Protein AF-A0A835PKH0-F1 (afdb_monomer_lite)

pLDDT: mean 73.17, std 17.54, range [37.56, 91.5]

Radius of gyration: 29.19 Å; chains: 1; bounding box: 58×86×47 Å

Sequence (127 aa):
MRFPEVFHHGHCVPPRPMPQHFRSQPFRTPQPSSSSFLPENLRTSLLKQIEYYFSVENLCKDIYLRRMMDEQGWVPVSLIASFKRVKMITGDVQCILDVLRSSTVVELMEDQQMESLHLGTKRLRIN

InterPro domains:
  IPR006630 La-type HTH domain [PF05383] (47-102)
  IPR006630 La-type HTH domain [PS50961] (36-126)
  IPR006630 La-type HTH domain [SM00715] (40-126)
  IPR036388 Winged helix-like DNA-binding domain superfamily [G3DSA:1.10.10.10] (32-118)
  IPR036390 Winged helix DNA-binding domain superfamily [SSF46785] (36-113)
  IPR045180 La domain containing protein [PTHR22792] (38-111)

Organism: Vanilla planifolia (NCBI:txid51239)

Secondary structure (DSSP, 8-state):
------------PPPPPP---------------------HHHHHHHHHHHHHHTSHHHHHH-HHHHHHS-TTS-EEHHHHHHSHHHHHH-S-HHHHHHHHHH-SSEEEEE-TT-TTSTTTTEEEEE-

Structure (mmCIF, N/CA/C/O backbone):
data_AF-A0A835PKH0-F1
#
_entry.id   AF-A0A835PKH0-F1
#
loop_
_atom_site.group_PDB
_atom_site.id
_atom_site.type_symbol
_atom_site.label_atom_id
_atom_site.label_alt_id
_atom_site.label_comp_id
_atom_site.label_asym_id
_atom_site.label_entity_id
_atom_site.label_seq_id
_atom_site.pdbx_PDB_ins_code
_atom_site.Cartn_x
_atom_site.Cartn_y
_atom_site.Cartn_z
_atom_site.occupancy
_atom_site.B_iso_or_equiv
_atom_site.auth_seq_id
_atom_site.auth_comp_id
_atom_site.auth_asym_id
_atom_site.auth_atom_id
_atom_site.pdbx_PDB_model_num
ATOM 1 N N . MET A 1 1 ? 25.500 -69.566 -37.594 1.00 37.84 1 MET A N 1
ATOM 2 C CA . MET A 1 1 ? 24.481 -69.779 -36.543 1.00 37.84 1 MET A CA 1
ATOM 3 C C . MET A 1 1 ? 25.177 -69.727 -35.190 1.00 37.84 1 MET A C 1
ATOM 5 O O . MET A 1 1 ? 26.216 -70.349 -35.083 1.00 37.84 1 MET A O 1
ATOM 9 N N . ARG A 1 2 ? 24.608 -68.956 -34.248 1.00 37.56 2 ARG A N 1
ATOM 10 C CA . ARG A 1 2 ? 24.538 -69.133 -32.777 1.00 37.56 2 ARG A CA 1
ATOM 11 C C . ARG A 1 2 ? 25.794 -69.586 -31.975 1.00 37.56 2 ARG A C 1
ATOM 13 O O . ARG A 1 2 ? 26.400 -70.599 -32.278 1.00 37.56 2 ARG A O 1
ATOM 20 N N . PHE A 1 3 ? 26.072 -68.803 -30.918 1.00 44.19 3 PHE A N 1
ATOM 21 C CA . PHE A 1 3 ? 27.062 -68.905 -29.817 1.00 44.19 3 PHE A CA 1
ATOM 22 C C . PHE A 1 3 ? 27.324 -70.317 -29.234 1.00 44.19 3 PHE A C 1
ATOM 24 O O . PHE A 1 3 ? 26.487 -71.203 -29.409 1.00 44.19 3 PHE A O 1
ATOM 31 N N . PRO A 1 4 ? 28.415 -70.500 -28.451 1.00 47.22 4 PRO A N 1
ATOM 32 C CA . PRO A 1 4 ? 28.256 -70.351 -26.991 1.00 47.22 4 PRO A CA 1
ATOM 33 C C . PRO A 1 4 ? 29.414 -69.658 -26.226 1.00 47.22 4 PRO A C 1
ATOM 35 O O . PRO A 1 4 ? 30.562 -69.632 -26.658 1.00 47.22 4 PRO A O 1
ATOM 38 N N . GLU A 1 5 ? 29.028 -69.100 -25.071 1.00 47.38 5 GLU A N 1
ATOM 39 C CA . GLU A 1 5 ? 29.783 -68.805 -23.833 1.00 47.38 5 GLU A CA 1
ATOM 40 C C . GLU A 1 5 ? 30.843 -69.889 -23.452 1.00 47.38 5 GLU A C 1
ATOM 42 O O . GLU A 1 5 ? 30.711 -71.024 -23.893 1.00 47.38 5 GLU A O 1
ATOM 47 N N . VAL A 1 6 ? 31.889 -69.708 -22.619 1.00 46.22 6 VAL A N 1
ATOM 48 C CA . VAL A 1 6 ? 32.001 -68.980 -21.335 1.00 46.22 6 VAL A CA 1
ATOM 49 C C . VAL A 1 6 ? 33.465 -68.850 -20.819 1.00 46.22 6 VAL A C 1
ATOM 51 O O . VAL A 1 6 ? 34.316 -69.666 -21.155 1.00 46.22 6 VAL A O 1
ATOM 54 N N . PHE A 1 7 ? 33.657 -67.879 -19.904 1.00 47.50 7 PHE A N 1
ATOM 55 C CA . PHE A 1 7 ? 34.600 -67.732 -18.760 1.00 47.50 7 PHE A CA 1
ATOM 56 C C . PHE A 1 7 ? 36.121 -67.904 -18.909 1.00 47.50 7 PHE A C 1
ATOM 58 O O . PHE A 1 7 ? 36.585 -69.029 -18.936 1.00 47.50 7 PHE A O 1
ATOM 65 N N . HIS A 1 8 ? 36.902 -66.832 -18.659 1.00 44.44 8 HIS A N 1
ATOM 66 C CA . HIS A 1 8 ? 38.170 -66.925 -17.903 1.00 44.44 8 HIS A CA 1
ATOM 67 C C . HIS A 1 8 ? 38.477 -65.650 -17.069 1.00 44.44 8 HIS A C 1
ATOM 69 O O . HIS A 1 8 ? 38.731 -64.579 -17.605 1.00 44.44 8 HIS A O 1
ATOM 75 N N . HIS A 1 9 ? 38.424 -65.801 -15.740 1.00 53.12 9 HIS A N 1
ATOM 76 C CA . HIS A 1 9 ? 39.369 -65.328 -14.711 1.00 53.12 9 HIS A CA 1
ATOM 77 C C . HIS A 1 9 ? 40.173 -64.009 -14.901 1.00 53.12 9 HIS A C 1
ATOM 79 O O . HIS A 1 9 ? 41.165 -63.979 -15.613 1.00 53.12 9 HIS A O 1
ATOM 85 N N . GLY A 1 10 ? 39.845 -62.994 -14.083 1.00 43.25 10 GLY A N 1
ATOM 86 C CA . GLY A 1 10 ? 40.763 -62.410 -13.084 1.00 43.25 10 GLY A CA 1
ATOM 87 C C . GLY A 1 10 ? 41.813 -61.333 -13.453 1.00 43.25 10 GLY A C 1
ATOM 88 O O . GLY A 1 10 ? 42.857 -61.668 -13.989 1.00 43.25 10 GLY A O 1
ATOM 89 N N . HIS A 1 11 ? 41.596 -60.111 -12.914 1.00 50.12 11 HIS A N 1
ATOM 90 C CA . HIS A 1 11 ? 42.583 -59.097 -12.441 1.00 50.12 11 HIS A CA 1
ATOM 91 C C . HIS A 1 11 ? 43.511 -58.432 -13.497 1.00 50.12 11 HIS A C 1
ATOM 93 O O . HIS A 1 11 ? 43.971 -59.066 -14.425 1.00 50.12 11 HIS A O 1
ATOM 99 N N . CYS A 1 12 ? 43.897 -57.151 -13.473 1.00 41.12 12 CYS A N 1
ATOM 100 C CA . CYS A 1 12 ? 43.889 -56.072 -12.484 1.00 41.12 12 CYS A CA 1
ATOM 101 C C . CYS A 1 12 ? 43.937 -54.737 -13.264 1.00 41.12 12 CYS A C 1
ATOM 103 O O . CYS A 1 12 ? 44.854 -54.535 -14.057 1.00 41.12 12 CYS A O 1
ATOM 105 N N . VAL A 1 13 ? 43.005 -53.807 -13.029 1.00 50.31 13 VAL A N 1
ATOM 106 C CA . VAL A 1 13 ? 43.143 -52.410 -13.488 1.00 50.31 13 VAL A CA 1
ATOM 107 C C . VAL A 1 13 ? 43.521 -51.570 -12.262 1.00 50.31 13 VAL A C 1
ATOM 109 O O . VAL A 1 13 ? 42.845 -51.697 -11.238 1.00 50.31 13 VAL A O 1
ATOM 112 N N . PRO A 1 14 ? 44.598 -50.761 -12.300 1.00 54.56 14 PRO A N 1
ATOM 113 C CA . PRO A 1 14 ? 45.069 -50.014 -11.134 1.00 54.56 14 PRO A CA 1
ATOM 114 C C . PRO A 1 14 ? 44.016 -49.007 -10.633 1.00 54.56 14 PRO A C 1
ATOM 116 O O . PRO A 1 14 ? 43.263 -48.448 -11.439 1.00 54.56 14 PRO A O 1
ATOM 119 N N . PRO A 1 15 ? 43.955 -48.742 -9.314 1.00 48.28 15 PRO A N 1
ATOM 120 C CA . PRO A 1 15 ? 43.004 -47.796 -8.749 1.00 48.28 15 PRO A CA 1
ATOM 121 C C . PRO A 1 15 ? 43.354 -46.377 -9.208 1.00 48.28 15 PRO A C 1
ATOM 123 O O . PRO A 1 15 ? 44.485 -45.916 -9.054 1.00 48.28 15 PRO A O 1
ATOM 126 N N . ARG A 1 16 ? 42.374 -45.663 -9.771 1.00 51.38 16 ARG A N 1
ATOM 127 C CA . ARG A 1 16 ? 42.506 -44.221 -10.014 1.00 51.38 16 ARG A CA 1
ATOM 128 C C . ARG A 1 16 ? 42.752 -43.514 -8.669 1.00 5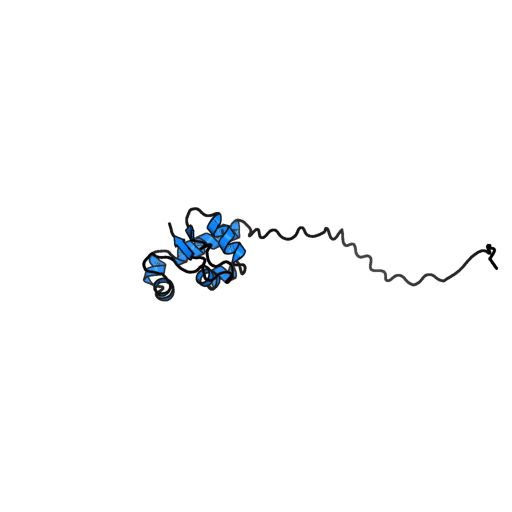1.38 16 ARG A C 1
ATOM 130 O O . ARG A 1 16 ? 42.075 -43.858 -7.697 1.00 51.38 16 ARG A O 1
ATOM 137 N N . PRO A 1 17 ? 43.648 -42.514 -8.594 1.00 52.06 17 PRO A N 1
ATOM 138 C CA . PRO A 1 17 ? 43.760 -41.669 -7.412 1.00 52.06 17 PRO A CA 1
ATOM 139 C C . PRO A 1 17 ? 42.421 -40.961 -7.175 1.00 52.06 17 PRO A C 1
ATOM 141 O O . PRO A 1 17 ? 41.936 -40.228 -8.039 1.00 52.06 17 PRO A O 1
ATOM 144 N N . MET A 1 18 ? 41.805 -41.204 -6.017 1.00 56.94 18 MET A N 1
ATOM 145 C CA . MET A 1 18 ? 40.666 -40.418 -5.548 1.00 56.94 18 MET A CA 1
ATOM 146 C C . MET A 1 18 ? 41.136 -38.987 -5.257 1.00 56.94 18 MET A C 1
ATOM 148 O O . MET A 1 18 ? 42.123 -38.817 -4.539 1.00 56.94 18 MET A O 1
ATOM 152 N N . PRO A 1 19 ? 40.420 -37.946 -5.705 1.00 55.25 19 PRO A N 1
ATOM 153 C CA . PRO A 1 19 ? 40.551 -36.628 -5.107 1.00 55.25 19 PRO A CA 1
ATOM 154 C C . PRO A 1 19 ? 40.035 -36.699 -3.662 1.00 55.25 19 PRO A C 1
ATOM 156 O O . PRO A 1 19 ? 38.829 -36.760 -3.415 1.00 55.25 19 PRO A O 1
ATOM 159 N N . GLN A 1 20 ? 40.943 -36.720 -2.686 1.00 55.31 20 GLN A N 1
ATOM 160 C CA . GLN A 1 20 ? 40.588 -36.500 -1.288 1.00 55.31 20 GLN A CA 1
ATOM 161 C C . GLN A 1 20 ? 40.235 -35.026 -1.092 1.00 55.31 20 GLN A C 1
ATOM 163 O O . GLN A 1 20 ? 41.101 -34.188 -0.889 1.00 55.31 20 GLN A O 1
ATOM 168 N N . HIS A 1 21 ? 38.944 -34.721 -1.123 1.00 53.81 21 HIS A N 1
ATOM 169 C CA . HIS A 1 21 ? 38.339 -33.838 -0.131 1.00 53.81 21 HIS A CA 1
ATOM 170 C C . HIS A 1 21 ? 36.856 -34.169 -0.033 1.00 53.81 21 HIS A C 1
ATOM 172 O O . HIS A 1 21 ? 35.961 -33.407 -0.389 1.00 53.81 21 HIS A O 1
ATOM 178 N N . PHE A 1 22 ? 36.621 -35.349 0.536 1.00 51.16 22 PHE A N 1
ATOM 179 C CA . PHE A 1 22 ? 35.430 -35.647 1.311 1.00 51.16 22 PHE A CA 1
ATOM 180 C C . PHE A 1 22 ? 35.441 -34.741 2.556 1.00 51.16 22 PHE A C 1
ATOM 182 O O . PHE A 1 22 ? 35.704 -35.173 3.674 1.00 51.16 22 PHE A O 1
ATOM 189 N N . ARG A 1 23 ? 35.219 -33.437 2.356 1.00 50.97 23 ARG A N 1
ATOM 190 C CA . ARG A 1 23 ? 34.770 -32.556 3.428 1.00 50.97 23 ARG A CA 1
ATOM 191 C C . ARG A 1 23 ? 33.252 -32.625 3.408 1.00 50.97 23 ARG A C 1
ATOM 193 O O . ARG A 1 23 ? 32.605 -31.972 2.598 1.00 50.97 23 ARG A O 1
ATOM 200 N N . SER A 1 24 ? 32.741 -33.506 4.257 1.00 51.22 24 SER A N 1
ATOM 201 C CA . SER A 1 24 ? 31.400 -33.548 4.836 1.00 51.22 24 SER A CA 1
ATOM 202 C C . SER A 1 24 ? 30.456 -32.441 4.346 1.00 51.22 24 SER A C 1
ATOM 204 O O . SER A 1 24 ? 30.571 -31.297 4.784 1.00 51.22 24 SER A O 1
ATOM 206 N N . GLN A 1 25 ? 29.482 -32.771 3.496 1.00 56.00 25 GLN A N 1
ATOM 207 C CA . GLN A 1 25 ? 28.262 -31.969 3.384 1.00 56.00 25 GLN A CA 1
ATOM 208 C C . GLN A 1 25 ? 27.054 -32.897 3.531 1.00 56.00 25 GLN A C 1
ATOM 210 O O . GLN A 1 25 ? 26.935 -33.853 2.761 1.00 56.00 25 GLN A O 1
ATOM 215 N N . PRO A 1 26 ? 26.190 -32.672 4.537 1.00 45.97 26 PRO A N 1
ATOM 216 C CA . PRO A 1 26 ? 24.989 -33.465 4.710 1.00 45.97 26 PRO A CA 1
ATOM 217 C C . PRO A 1 26 ? 24.018 -33.154 3.565 1.00 45.97 26 PRO A C 1
ATOM 219 O O . PRO A 1 26 ? 23.959 -32.027 3.079 1.00 45.97 26 PRO A O 1
ATOM 222 N N . PHE A 1 27 ? 23.302 -34.190 3.133 1.00 44.25 27 PHE A N 1
ATOM 223 C CA . PHE A 1 27 ? 22.014 -34.172 2.439 1.00 44.25 27 PHE A CA 1
ATOM 224 C C . PHE A 1 27 ? 21.551 -32.803 1.910 1.00 44.25 27 PHE A C 1
ATOM 226 O O . PHE A 1 27 ? 21.000 -31.993 2.654 1.00 44.25 27 PHE A O 1
ATOM 233 N N . ARG A 1 28 ? 21.659 -32.584 0.592 1.00 50.47 28 ARG A N 1
ATOM 234 C CA . ARG A 1 28 ? 20.748 -31.646 -0.075 1.00 50.47 28 ARG A CA 1
ATOM 235 C C . ARG A 1 28 ? 19.376 -32.308 -0.093 1.00 50.47 28 ARG A C 1
ATOM 237 O O . ARG A 1 28 ? 19.069 -33.087 -0.991 1.00 50.47 28 ARG A O 1
ATOM 244 N N . THR A 1 29 ? 18.583 -32.048 0.940 1.00 52.66 29 THR A N 1
ATOM 245 C CA . THR A 1 29 ? 17.135 -32.225 0.868 1.00 52.66 29 THR A CA 1
ATOM 246 C C . THR A 1 29 ? 16.622 -31.510 -0.388 1.00 52.66 29 THR A C 1
ATOM 248 O O . THR A 1 29 ? 17.135 -30.436 -0.724 1.00 52.66 29 THR A O 1
ATOM 251 N N . PRO A 1 30 ? 15.639 -32.075 -1.114 1.00 51.69 30 PRO A N 1
ATOM 252 C CA . PRO A 1 30 ? 14.907 -31.294 -2.097 1.00 51.69 30 PRO A CA 1
ATOM 253 C C . PRO A 1 30 ? 14.330 -30.098 -1.342 1.00 51.69 30 PRO A C 1
ATOM 255 O O . PRO A 1 30 ? 13.559 -30.279 -0.399 1.00 51.69 30 PRO A O 1
ATOM 258 N N . GLN A 1 31 ? 14.778 -28.886 -1.684 1.00 47.38 31 GLN A N 1
ATOM 259 C CA . GLN A 1 31 ? 14.154 -27.681 -1.156 1.00 47.38 31 GLN A CA 1
ATOM 260 C C . GLN A 1 31 ? 12.663 -27.797 -1.477 1.00 47.38 31 GLN A C 1
ATOM 262 O O . GLN A 1 31 ? 12.332 -27.919 -2.662 1.00 47.38 31 GLN A O 1
ATOM 267 N N . PRO A 1 32 ? 11.764 -27.792 -0.476 1.00 52.09 32 PRO A N 1
ATOM 268 C CA . PRO A 1 32 ? 10.366 -27.575 -0.775 1.00 52.09 32 PRO A CA 1
ATOM 269 C C . PRO A 1 32 ? 10.319 -26.238 -1.499 1.00 52.09 32 PRO A C 1
ATOM 271 O O . PRO A 1 32 ? 10.877 -25.250 -1.017 1.00 52.09 32 PRO A O 1
ATOM 274 N N . SER A 1 33 ? 9.752 -26.258 -2.702 1.00 46.12 33 SER A N 1
ATOM 275 C CA . SER A 1 33 ? 9.419 -25.081 -3.485 1.00 46.12 33 SER A CA 1
ATOM 276 C C . SER A 1 33 ? 8.900 -24.041 -2.513 1.00 46.12 33 SER A C 1
ATOM 278 O O . SER A 1 33 ? 7.894 -24.294 -1.854 1.00 46.12 33 SER A O 1
ATOM 280 N N . SER A 1 34 ? 9.674 -22.969 -2.338 1.00 51.19 34 SER A N 1
ATOM 281 C CA . SER A 1 34 ? 9.441 -21.912 -1.371 1.00 51.19 34 SER A CA 1
ATOM 282 C C . SER A 1 34 ? 8.058 -21.348 -1.633 1.00 51.19 34 SER A C 1
ATOM 284 O O . SER A 1 34 ? 7.874 -20.452 -2.449 1.00 51.19 34 SER A O 1
ATOM 286 N N . SER A 1 35 ? 7.064 -21.936 -0.986 1.00 53.19 35 SER A N 1
ATOM 287 C CA . SER A 1 35 ? 5.739 -21.384 -0.857 1.00 53.19 35 SER A CA 1
ATOM 288 C C . SER A 1 35 ? 5.952 -19.963 -0.369 1.00 53.19 35 SER A C 1
ATOM 290 O O . SER A 1 35 ? 6.667 -19.773 0.617 1.00 53.19 35 SER A O 1
ATOM 292 N N . SER A 1 36 ? 5.454 -19.015 -1.157 1.00 55.06 36 SER A N 1
ATOM 293 C CA . SER A 1 36 ? 5.709 -17.574 -1.181 1.00 55.06 36 SER A CA 1
ATOM 294 C C . SER A 1 36 ? 5.332 -16.876 0.129 1.00 55.06 36 SER A C 1
ATOM 296 O O . SER A 1 36 ? 4.521 -15.959 0.169 1.00 55.06 36 SER A O 1
ATOM 298 N N . PHE A 1 37 ? 5.873 -17.348 1.242 1.00 60.69 37 PHE A N 1
ATOM 299 C CA . PHE A 1 37 ? 5.528 -16.918 2.575 1.00 60.69 37 PHE A CA 1
ATOM 300 C C . PHE A 1 37 ? 6.575 -15.909 3.009 1.00 60.69 37 PHE A C 1
ATOM 302 O O . PHE A 1 37 ? 7.669 -16.259 3.457 1.00 60.69 37 PHE A O 1
ATOM 309 N N . LEU A 1 38 ? 6.230 -14.630 2.864 1.00 69.81 38 LEU A N 1
ATOM 310 C CA . LEU A 1 38 ? 6.957 -13.584 3.563 1.00 69.81 38 LEU A CA 1
ATOM 311 C C . LEU A 1 38 ? 6.917 -13.879 5.073 1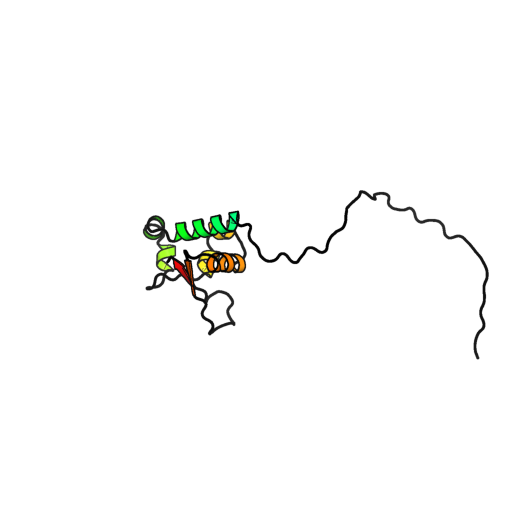.00 69.81 38 LEU A C 1
ATOM 313 O O . LEU A 1 38 ? 5.843 -14.181 5.596 1.00 69.81 38 LEU A O 1
ATOM 317 N N . PRO A 1 39 ? 8.044 -13.762 5.795 1.00 81.50 39 PRO A N 1
ATOM 318 C CA . PRO A 1 39 ? 8.060 -13.794 7.254 1.00 81.50 39 PRO A CA 1
ATOM 319 C C . PRO A 1 39 ? 7.003 -12.843 7.829 1.00 81.50 39 PRO A C 1
ATOM 321 O O . PRO A 1 39 ? 6.874 -11.718 7.342 1.00 81.50 39 PRO A O 1
ATOM 324 N N . GLU A 1 40 ? 6.275 -13.244 8.874 1.00 80.88 40 GLU A N 1
ATOM 325 C CA . GLU A 1 40 ? 5.210 -12.416 9.471 1.00 80.88 40 GLU A CA 1
ATOM 326 C C . GLU A 1 40 ? 5.694 -11.011 9.851 1.00 80.88 40 GLU A C 1
ATOM 328 O O . GLU A 1 40 ? 5.023 -10.021 9.577 1.00 80.88 40 GLU A O 1
ATOM 333 N N . ASN A 1 41 ? 6.915 -10.897 10.373 1.00 84.81 41 ASN A N 1
ATOM 334 C CA . ASN A 1 41 ? 7.555 -9.611 10.657 1.00 84.81 41 ASN A CA 1
ATOM 335 C C . ASN A 1 41 ? 7.677 -8.703 9.415 1.00 84.81 41 ASN A C 1
ATOM 337 O O . ASN A 1 41 ? 7.483 -7.492 9.529 1.00 84.81 41 ASN A O 1
ATOM 341 N N . LEU A 1 42 ? 7.953 -9.258 8.227 1.00 86.75 42 LEU A N 1
ATOM 342 C CA . LEU A 1 42 ? 7.965 -8.491 6.976 1.00 86.75 42 LEU A CA 1
ATOM 343 C C . LEU A 1 42 ? 6.550 -8.157 6.501 1.00 86.75 42 LEU A C 1
ATOM 345 O O . LEU A 1 42 ? 6.341 -7.050 6.013 1.00 86.75 42 LEU A O 1
ATOM 349 N N . ARG A 1 43 ? 5.575 -9.056 6.691 1.00 87.06 43 ARG A N 1
ATOM 350 C CA . ARG A 1 43 ? 4.162 -8.782 6.372 1.00 87.06 43 ARG A CA 1
ATOM 351 C C . ARG A 1 43 ? 3.631 -7.592 7.166 1.00 87.06 43 ARG A C 1
ATOM 353 O O . ARG A 1 43 ? 3.104 -6.648 6.586 1.00 87.06 43 ARG A O 1
ATOM 360 N N . THR A 1 44 ? 3.849 -7.592 8.479 1.00 87.88 44 THR A N 1
ATOM 361 C CA . THR A 1 44 ? 3.451 -6.489 9.362 1.00 87.88 44 THR A CA 1
ATOM 362 C C . THR A 1 44 ? 4.191 -5.201 9.014 1.00 87.88 44 THR A C 1
ATOM 364 O O . THR A 1 44 ? 3.600 -4.124 9.030 1.00 87.88 44 THR A O 1
ATOM 367 N N . SER A 1 45 ? 5.482 -5.288 8.670 1.00 90.38 45 SER A N 1
ATOM 368 C CA . SER A 1 45 ? 6.250 -4.123 8.216 1.00 90.38 45 SER A CA 1
ATOM 369 C C . SER A 1 45 ? 5.693 -3.552 6.908 1.00 90.38 45 SER A C 1
ATOM 371 O O . SER A 1 45 ? 5.529 -2.338 6.795 1.00 90.38 45 SER A O 1
ATOM 373 N N . LEU A 1 46 ? 5.339 -4.417 5.951 1.00 90.12 46 LEU A N 1
ATOM 374 C CA . LEU A 1 46 ? 4.741 -4.031 4.676 1.00 90.12 46 LEU A CA 1
ATOM 375 C C . LEU A 1 46 ? 3.400 -3.323 4.881 1.00 90.12 46 LEU A C 1
ATOM 377 O O . LEU A 1 46 ? 3.218 -2.234 4.346 1.00 90.12 46 LEU A O 1
ATOM 381 N N . LEU A 1 47 ? 2.502 -3.896 5.687 1.00 88.44 47 LEU A N 1
ATOM 382 C CA . LEU A 1 47 ? 1.210 -3.279 6.005 1.00 88.44 47 LEU A CA 1
ATOM 383 C C . LEU A 1 47 ? 1.389 -1.897 6.620 1.00 88.44 47 LEU A C 1
ATOM 385 O O . LEU A 1 47 ? 0.857 -0.934 6.083 1.00 88.44 47 LEU A O 1
ATOM 389 N N . LYS A 1 48 ? 2.247 -1.770 7.637 1.00 89.94 48 LYS A N 1
ATOM 390 C CA . LYS A 1 48 ? 2.539 -0.472 8.259 1.00 89.94 48 LYS A CA 1
ATOM 391 C C . LYS A 1 48 ? 3.084 0.555 7.272 1.00 89.94 48 LYS A C 1
ATOM 393 O O . LYS A 1 48 ? 2.779 1.738 7.390 1.00 89.94 48 LYS A O 1
ATOM 398 N N . GLN A 1 49 ? 3.912 0.137 6.311 1.00 91.50 49 GLN A N 1
ATOM 399 C CA . GLN A 1 49 ? 4.378 1.052 5.266 1.00 91.50 49 GLN A CA 1
ATOM 400 C C . GLN A 1 49 ? 3.230 1.513 4.377 1.00 91.50 49 GLN A C 1
ATOM 402 O O . GLN A 1 49 ? 3.144 2.699 4.074 1.00 91.50 49 GLN A O 1
ATOM 407 N N . ILE A 1 50 ? 2.356 0.596 3.969 1.00 89.06 50 ILE A N 1
ATOM 408 C CA . ILE A 1 50 ? 1.186 0.914 3.152 1.00 89.06 50 ILE A CA 1
ATOM 409 C C . ILE A 1 50 ? 0.254 1.853 3.931 1.00 89.06 50 ILE A C 1
ATOM 411 O O . ILE A 1 50 ? -0.065 2.923 3.427 1.00 89.06 50 ILE A O 1
ATOM 415 N N . GLU A 1 51 ? -0.073 1.553 5.186 1.00 89.25 51 GLU A N 1
ATOM 416 C CA . GLU A 1 51 ? -0.850 2.439 6.064 1.00 89.25 51 GLU A CA 1
ATOM 417 C C . GLU A 1 51 ? -0.218 3.829 6.191 1.00 89.25 51 GLU A C 1
ATOM 419 O O . GLU A 1 51 ? -0.909 4.838 6.093 1.00 89.25 51 GLU A O 1
ATOM 424 N N . TYR A 1 52 ? 1.108 3.911 6.339 1.00 90.38 52 TYR A N 1
ATOM 425 C CA . TYR A 1 52 ? 1.804 5.194 6.392 1.00 90.38 52 TYR A CA 1
ATOM 426 C C . TYR A 1 52 ? 1.666 5.985 5.086 1.00 90.38 52 TYR A C 1
ATOM 428 O O . TYR A 1 52 ? 1.413 7.189 5.133 1.00 90.38 52 TYR A O 1
ATOM 436 N N . TYR A 1 53 ? 1.800 5.340 3.923 1.00 89.00 53 TYR A N 1
ATOM 437 C CA . TYR A 1 53 ? 1.633 6.018 2.633 1.00 89.00 53 TYR A CA 1
ATOM 438 C C . TYR A 1 53 ? 0.232 6.623 2.488 1.00 89.00 53 TYR A C 1
ATOM 440 O O . TYR A 1 53 ? 0.105 7.759 2.035 1.00 89.00 53 TYR A O 1
ATOM 448 N N . PHE A 1 54 ? -0.798 5.902 2.924 1.00 87.94 54 PHE A N 1
ATOM 449 C CA . PHE A 1 54 ? -2.192 6.349 2.878 1.00 87.94 54 PHE A CA 1
ATOM 450 C C . PHE A 1 54 ? -2.638 7.123 4.125 1.00 87.94 54 PHE A C 1
ATOM 452 O O . PHE A 1 54 ? -3.798 7.519 4.221 1.00 87.94 54 PHE A O 1
ATOM 459 N N . SER A 1 55 ? -1.741 7.363 5.081 1.00 89.75 55 SER A N 1
ATOM 460 C CA . SER A 1 55 ? -2.056 8.178 6.249 1.00 89.75 55 SER A CA 1
ATOM 461 C C . SER A 1 55 ? -2.410 9.602 5.819 1.00 89.75 55 SER A C 1
ATOM 463 O O . SER A 1 55 ? -1.836 10.143 4.870 1.00 89.75 55 SER A O 1
ATOM 465 N N . VAL A 1 56 ? -3.335 10.236 6.543 1.00 87.81 56 VAL A N 1
ATOM 466 C CA . VAL A 1 56 ? -3.791 11.608 6.254 1.00 87.81 56 VAL A CA 1
ATOM 467 C C . VAL A 1 56 ? -2.609 12.582 6.190 1.00 87.81 56 VAL A C 1
ATOM 469 O O . VAL A 1 56 ? -2.536 13.428 5.300 1.00 87.81 56 VAL A O 1
ATOM 472 N N . GLU A 1 57 ? -1.643 12.428 7.096 1.00 91.12 57 GLU A N 1
ATOM 473 C CA . GLU A 1 57 ? -0.441 13.261 7.147 1.00 91.12 57 GLU A CA 1
ATOM 474 C C . GLU A 1 57 ? 0.426 13.122 5.890 1.00 91.12 57 GLU A C 1
ATOM 476 O O . GLU A 1 57 ? 0.911 14.129 5.363 1.00 91.12 57 GLU A O 1
ATOM 481 N N . ASN A 1 58 ? 0.614 11.893 5.392 1.00 89.44 58 ASN A N 1
ATOM 482 C CA . ASN A 1 58 ? 1.369 11.664 4.166 1.00 89.44 58 ASN A CA 1
ATOM 483 C C . ASN A 1 58 ? 0.581 12.123 2.937 1.00 89.44 58 ASN A C 1
ATOM 485 O O . ASN A 1 58 ? 1.147 12.815 2.101 1.00 89.44 58 ASN A O 1
ATOM 489 N N . LEU A 1 59 ? -0.721 11.837 2.846 1.00 88.12 59 LEU A N 1
ATOM 490 C CA . LEU A 1 59 ? -1.568 12.246 1.717 1.00 88.12 59 LEU A CA 1
ATOM 491 C C . LEU A 1 59 ? -1.670 13.768 1.549 1.00 88.12 59 LEU A C 1
ATOM 493 O O . LEU A 1 59 ? -1.742 14.261 0.423 1.00 88.12 59 LEU A O 1
ATOM 497 N N . CYS A 1 60 ? -1.634 14.531 2.644 1.00 88.12 60 CYS A N 1
ATOM 498 C CA . CYS A 1 60 ? -1.573 15.994 2.586 1.00 88.12 60 CYS A CA 1
ATOM 499 C C . CYS A 1 60 ? -0.278 16.513 1.940 1.00 88.12 60 CYS A C 1
ATOM 501 O O . CYS A 1 60 ? -0.278 17.589 1.342 1.00 88.12 60 CYS A O 1
ATOM 503 N N . LYS A 1 61 ? 0.823 15.764 2.061 1.00 90.75 61 LYS A N 1
ATOM 504 C CA . LYS A 1 61 ? 2.150 16.137 1.552 1.00 90.75 61 LYS A CA 1
ATOM 505 C C . LYS A 1 61 ? 2.459 15.522 0.187 1.00 90.75 61 LYS A C 1
ATOM 507 O O . LYS A 1 61 ? 3.094 16.161 -0.650 1.00 90.75 61 LYS A O 1
ATOM 512 N N . ASP A 1 62 ? 2.040 1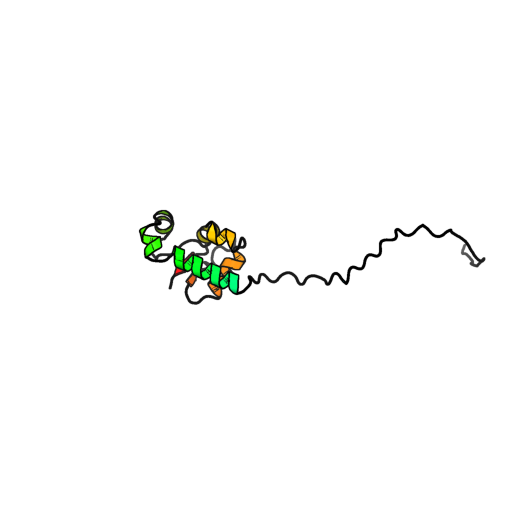4.283 -0.031 1.00 89.81 62 ASP A N 1
ATOM 513 C CA . ASP A 1 62 ? 2.394 13.470 -1.186 1.00 89.81 62 ASP A CA 1
ATOM 514 C C . ASP A 1 62 ? 1.389 13.682 -2.325 1.00 89.81 62 ASP A C 1
ATOM 516 O O . ASP A 1 62 ? 0.419 12.945 -2.525 1.00 89.81 62 ASP A O 1
ATOM 520 N N . ILE A 1 63 ? 1.641 14.745 -3.092 1.00 89.19 63 ILE A N 1
ATOM 521 C CA . ILE A 1 63 ? 0.836 15.127 -4.259 1.00 89.19 63 ILE A CA 1
ATOM 522 C C . ILE A 1 63 ? 0.847 14.015 -5.317 1.00 89.19 63 ILE A C 1
ATOM 524 O O . ILE A 1 63 ? -0.120 13.873 -6.063 1.00 89.19 63 ILE A O 1
ATOM 528 N N . TYR A 1 64 ? 1.924 13.228 -5.401 1.00 89.81 64 TYR A N 1
ATOM 529 C CA . TYR A 1 64 ? 2.034 12.149 -6.376 1.00 89.81 64 TYR A CA 1
ATOM 530 C C . TYR A 1 64 ? 1.048 11.027 -6.057 1.00 89.81 64 TYR A C 1
ATOM 532 O O . TYR A 1 64 ? 0.255 10.664 -6.924 1.00 89.81 64 TYR A O 1
ATOM 540 N N . LEU A 1 65 ? 1.025 10.543 -4.812 1.00 88.75 65 LEU A N 1
ATOM 541 C CA . LEU A 1 65 ? 0.064 9.524 -4.392 1.00 88.75 65 LEU A CA 1
ATOM 542 C C . LEU A 1 65 ? -1.380 10.009 -4.582 1.00 88.75 65 LEU A C 1
ATOM 544 O O . LEU A 1 65 ? -2.202 9.285 -5.136 1.00 88.75 65 LEU A O 1
ATOM 548 N N . ARG A 1 66 ? -1.665 11.264 -4.216 1.00 88.50 66 ARG A N 1
ATOM 549 C CA . ARG A 1 66 ? -2.998 11.860 -4.371 1.00 88.50 66 ARG A CA 1
ATOM 550 C C . ARG A 1 66 ? -3.429 12.010 -5.832 1.00 88.50 66 ARG A C 1
ATOM 552 O O . ARG A 1 66 ? -4.607 11.870 -6.128 1.00 88.50 66 ARG A O 1
ATOM 559 N N . ARG A 1 67 ? -2.499 12.288 -6.750 1.00 89.50 67 ARG A N 1
ATOM 560 C CA . ARG A 1 67 ? -2.777 12.347 -8.198 1.00 89.50 67 ARG A CA 1
ATOM 561 C C . ARG A 1 67 ? -3.037 10.980 -8.817 1.00 89.50 67 ARG A C 1
ATOM 563 O O . ARG A 1 67 ? -3.683 10.909 -9.853 1.00 89.50 67 ARG A O 1
ATOM 570 N N . MET A 1 68 ? -2.491 9.931 -8.214 1.00 88.44 68 MET A N 1
ATOM 571 C CA . MET A 1 68 ? -2.691 8.553 -8.652 1.00 88.44 68 MET A CA 1
ATOM 572 C C . MET A 1 68 ? -3.909 7.889 -7.995 1.00 88.44 68 MET A C 1
ATOM 574 O O . MET A 1 68 ? -4.244 6.767 -8.366 1.00 88.44 68 MET A O 1
ATOM 578 N N . MET A 1 69 ? -4.532 8.550 -7.015 1.00 87.81 69 MET A N 1
ATOM 579 C CA . MET A 1 69 ? -5.818 8.146 -6.459 1.00 87.81 69 MET A CA 1
ATOM 580 C C . MET A 1 69 ? -6.951 8.571 -7.377 1.00 87.81 69 MET A C 1
ATOM 582 O O . MET A 1 69 ? -7.009 9.709 -7.841 1.00 87.81 69 MET A O 1
ATOM 586 N N . ASP A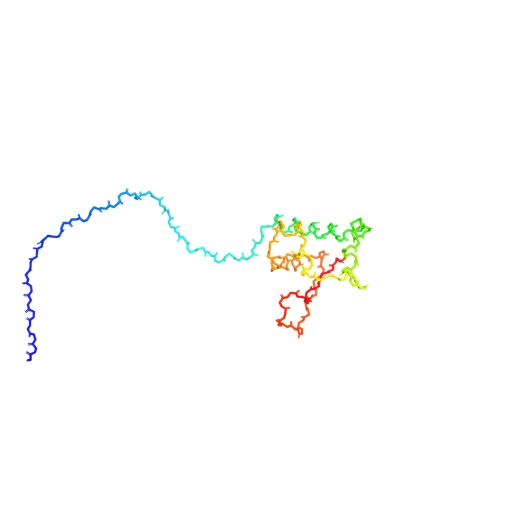 1 70 ? -7.887 7.658 -7.575 1.00 87.44 70 ASP A N 1
ATOM 587 C CA . ASP A 1 70 ? -9.143 7.950 -8.245 1.00 87.44 70 ASP A CA 1
ATOM 588 C C . ASP A 1 70 ? -10.135 8.666 -7.324 1.00 87.44 70 ASP A C 1
ATOM 590 O O . ASP A 1 70 ? -9.935 8.762 -6.113 1.00 87.44 70 ASP A O 1
ATOM 594 N N . GLU A 1 71 ? -11.261 9.112 -7.884 1.00 84.75 71 GLU A N 1
ATOM 595 C CA . GLU A 1 71 ? -12.329 9.832 -7.164 1.00 84.75 71 GLU A CA 1
ATOM 596 C C . GLU A 1 71 ? -12.885 9.057 -5.956 1.00 84.75 71 GLU A C 1
ATOM 598 O O . GLU A 1 71 ? -13.411 9.637 -5.011 1.00 84.75 71 GLU A O 1
ATOM 603 N N . GLN A 1 72 ? -12.729 7.735 -5.975 1.00 83.25 72 GLN A N 1
ATOM 604 C CA . GLN A 1 72 ? -13.149 6.811 -4.922 1.00 83.25 72 GLN A CA 1
ATOM 605 C C . GLN A 1 72 ? -12.014 6.445 -3.935 1.00 83.25 72 GLN A C 1
ATOM 607 O O . GLN A 1 72 ? -12.227 5.663 -3.010 1.00 83.25 72 GLN A O 1
ATOM 612 N N . GLY A 1 73 ? -10.801 6.979 -4.122 1.00 85.25 73 GLY A N 1
ATOM 613 C CA . GLY A 1 73 ? -9.631 6.713 -3.273 1.00 85.25 73 GLY A CA 1
ATOM 614 C C . GLY A 1 73 ? -8.894 5.403 -3.572 1.00 85.25 73 GLY A C 1
ATOM 615 O O . GLY A 1 73 ? -8.077 4.963 -2.765 1.00 85.25 73 GLY A O 1
ATOM 616 N N . TRP A 1 74 ? -9.171 4.773 -4.715 1.00 87.69 74 TRP A N 1
ATOM 617 C CA . TRP A 1 74 ? -8.460 3.578 -5.170 1.00 87.69 74 TRP A CA 1
ATOM 618 C C . TRP A 1 74 ? -7.135 3.944 -5.829 1.00 87.69 74 TRP A C 1
ATOM 620 O O . TRP A 1 74 ? -7.060 4.932 -6.555 1.00 87.69 74 TRP A O 1
ATOM 630 N N . VAL A 1 75 ? -6.116 3.105 -5.644 1.00 89.00 75 VAL A N 1
ATOM 631 C CA . VAL A 1 75 ? -4.851 3.190 -6.389 1.00 89.00 75 VAL A CA 1
ATOM 632 C C . VAL A 1 75 ? -4.471 1.829 -6.969 1.00 89.00 75 VAL A C 1
ATOM 634 O O . VAL A 1 75 ? -4.784 0.800 -6.370 1.00 89.00 75 VAL A O 1
ATOM 637 N N . PRO A 1 76 ? -3.767 1.767 -8.106 1.00 87.94 76 PRO A N 1
ATOM 638 C CA . PRO A 1 76 ? -3.336 0.493 -8.668 1.00 87.94 76 PRO A CA 1
ATOM 639 C C . PRO A 1 76 ? -2.254 -0.169 -7.799 1.00 87.94 76 PRO A C 1
ATOM 641 O O . PRO A 1 76 ? -1.294 0.476 -7.379 1.00 87.94 76 PRO A O 1
ATOM 644 N N . VAL A 1 77 ? -2.339 -1.485 -7.589 1.00 86.94 77 VAL A N 1
ATOM 645 C CA . VAL A 1 77 ? -1.341 -2.258 -6.818 1.00 86.94 77 VAL A CA 1
ATOM 646 C C . VAL A 1 77 ? 0.052 -2.149 -7.448 1.00 86.94 77 VAL A C 1
ATOM 648 O O . VAL A 1 77 ? 1.057 -2.114 -6.738 1.00 86.94 77 VAL A O 1
ATOM 651 N N . SER A 1 78 ? 0.126 -2.002 -8.774 1.00 85.69 78 SER A N 1
ATOM 652 C CA . SER A 1 78 ? 1.384 -1.739 -9.481 1.00 85.69 78 SER A CA 1
ATOM 653 C C . SER A 1 78 ? 2.093 -0.465 -9.003 1.00 85.69 78 SER A C 1
ATOM 655 O O . SER A 1 78 ? 3.321 -0.412 -9.033 1.00 85.69 78 SER A O 1
ATOM 657 N N . LEU A 1 79 ? 1.353 0.560 -8.568 1.00 88.19 79 LEU A N 1
ATOM 658 C CA . LEU A 1 79 ? 1.937 1.783 -8.016 1.00 88.19 79 LEU A CA 1
ATOM 659 C C . LEU A 1 79 ? 2.598 1.501 -6.667 1.00 88.19 79 LEU A C 1
ATOM 661 O O . LEU A 1 79 ? 3.748 1.878 -6.454 1.00 88.19 79 LEU A O 1
ATOM 665 N N . ILE A 1 80 ? 1.896 0.772 -5.798 1.00 88.12 80 ILE A N 1
ATOM 666 C CA . ILE A 1 80 ? 2.395 0.369 -4.479 1.00 88.12 80 ILE A CA 1
ATOM 667 C C . ILE A 1 80 ? 3.660 -0.476 -4.624 1.00 88.12 80 ILE A C 1
ATOM 669 O O . ILE A 1 80 ? 4.661 -0.209 -3.965 1.00 88.12 80 ILE A O 1
ATOM 673 N N . ALA A 1 81 ? 3.656 -1.427 -5.560 1.00 87.81 81 ALA A N 1
ATOM 674 C CA . ALA A 1 81 ? 4.820 -2.242 -5.896 1.00 87.81 81 ALA A CA 1
ATOM 675 C C . ALA A 1 81 ? 6.013 -1.428 -6.435 1.00 87.81 81 ALA A C 1
ATOM 677 O O . ALA A 1 81 ? 7.151 -1.892 -6.387 1.00 87.81 81 ALA A O 1
ATOM 678 N N . SER A 1 82 ? 5.783 -0.213 -6.940 1.00 88.19 82 SER A N 1
ATOM 679 C CA . SER A 1 82 ? 6.837 0.678 -7.434 1.00 88.19 82 SER A CA 1
ATOM 680 C C . SER A 1 82 ? 7.482 1.520 -6.321 1.00 88.19 82 SER A C 1
ATOM 682 O O . SER A 1 82 ? 8.584 2.050 -6.494 1.00 88.19 82 SER A O 1
ATOM 684 N N . PHE A 1 83 ? 6.850 1.635 -5.147 1.00 89.94 83 PHE A N 1
ATOM 685 C CA . PHE A 1 83 ? 7.374 2.455 -4.056 1.00 89.94 83 PHE A CA 1
ATOM 686 C C . PHE A 1 83 ? 8.678 1.912 -3.490 1.00 89.94 83 PHE A C 1
ATOM 688 O O . PHE A 1 83 ? 8.818 0.727 -3.196 1.00 89.94 83 PHE A O 1
ATOM 695 N N . LYS A 1 84 ? 9.634 2.819 -3.258 1.00 89.50 84 LYS A N 1
ATOM 696 C CA . LYS A 1 84 ? 10.977 2.470 -2.776 1.00 89.50 84 LYS A CA 1
ATOM 697 C C . LYS A 1 84 ? 10.935 1.614 -1.508 1.00 89.50 84 LYS A C 1
ATOM 699 O O . LYS A 1 84 ? 11.608 0.594 -1.460 1.00 89.50 84 LYS A O 1
ATOM 704 N N . ARG A 1 85 ? 10.128 1.990 -0.506 1.00 89.62 85 ARG A N 1
ATOM 705 C CA . ARG A 1 85 ? 10.045 1.236 0.758 1.00 89.62 85 ARG A CA 1
ATOM 706 C C . ARG A 1 85 ? 9.361 -0.117 0.602 1.00 89.62 85 ARG A C 1
ATOM 708 O O . ARG A 1 85 ? 9.802 -1.075 1.221 1.00 89.62 85 ARG A O 1
ATOM 715 N N . VAL A 1 86 ? 8.348 -0.210 -0.257 1.00 90.50 86 VAL A N 1
ATOM 716 C CA . VAL A 1 86 ? 7.686 -1.485 -0.565 1.00 90.50 86 VAL A CA 1
ATOM 717 C C . VAL A 1 86 ? 8.673 -2.430 -1.244 1.00 90.50 86 VAL A C 1
ATOM 719 O O . VAL A 1 86 ? 8.868 -3.532 -0.747 1.00 90.50 86 VAL A O 1
ATOM 722 N N . LYS A 1 87 ? 9.398 -1.956 -2.267 1.00 89.69 87 LYS A N 1
ATOM 723 C CA . LYS A 1 87 ? 10.446 -2.724 -2.964 1.00 89.69 87 LYS A CA 1
ATOM 724 C C . LYS A 1 87 ? 11.582 -3.188 -2.052 1.00 89.69 87 LYS A C 1
ATOM 726 O O . LYS A 1 87 ? 12.194 -4.213 -2.326 1.00 89.69 87 LYS A O 1
ATOM 731 N N . MET A 1 88 ? 11.888 -2.432 -0.996 1.00 88.69 88 MET A N 1
ATOM 732 C CA . MET A 1 88 ? 12.892 -2.823 -0.000 1.00 88.69 88 MET A CA 1
ATOM 733 C C . MET A 1 88 ? 12.410 -3.946 0.926 1.00 88.69 88 MET A C 1
ATOM 735 O O . MET A 1 88 ? 13.242 -4.681 1.447 1.00 88.69 88 MET A O 1
ATOM 739 N N . ILE A 1 89 ? 11.098 -4.073 1.147 1.00 88.12 89 ILE A N 1
ATOM 740 C CA . ILE A 1 89 ? 10.513 -5.128 1.986 1.00 88.12 89 ILE A CA 1
ATOM 741 C C . ILE A 1 89 ? 10.222 -6.375 1.151 1.00 88.12 89 ILE A C 1
ATOM 743 O O . ILE A 1 89 ? 10.557 -7.484 1.558 1.00 88.12 89 ILE A O 1
ATOM 747 N N . THR A 1 90 ? 9.601 -6.193 -0.014 1.00 85.81 90 THR A N 1
ATOM 748 C CA . THR A 1 90 ? 9.301 -7.266 -0.958 1.00 85.81 90 THR A CA 1
ATOM 749 C C . THR A 1 90 ? 9.401 -6.775 -2.401 1.00 85.81 90 THR A C 1
ATOM 751 O O . THR A 1 90 ? 8.882 -5.718 -2.758 1.00 85.81 90 THR A O 1
ATOM 754 N N . GLY A 1 91 ? 10.076 -7.556 -3.244 1.00 82.00 91 GLY A N 1
ATOM 755 C CA . GLY A 1 91 ? 10.108 -7.344 -4.694 1.00 82.00 91 GLY A CA 1
ATOM 756 C C . GLY A 1 91 ? 8.969 -8.050 -5.430 1.00 82.00 91 GLY A C 1
ATOM 757 O O . GLY A 1 91 ? 8.776 -7.817 -6.621 1.00 82.00 91 GLY A O 1
ATOM 758 N N . ASP A 1 92 ? 8.217 -8.897 -4.725 1.00 85.00 92 ASP A N 1
ATOM 759 C CA . ASP A 1 92 ? 7.204 -9.763 -5.306 1.00 85.00 92 ASP A CA 1
ATOM 760 C C . ASP A 1 92 ? 5.810 -9.193 -5.105 1.00 85.00 92 ASP A C 1
ATOM 762 O O . ASP A 1 92 ? 5.301 -9.090 -3.985 1.00 85.00 92 ASP A O 1
ATOM 766 N N . VAL A 1 93 ? 5.143 -8.885 -6.214 1.00 84.25 93 VAL A N 1
ATOM 767 C CA . VAL A 1 93 ? 3.787 -8.337 -6.158 1.00 84.25 93 VAL A CA 1
ATOM 768 C C . VAL A 1 93 ? 2.772 -9.369 -5.685 1.00 84.25 93 VAL A C 1
ATOM 770 O O . VAL A 1 93 ? 1.816 -9.019 -5.001 1.00 84.25 93 VAL A O 1
ATOM 773 N N . GLN A 1 94 ? 3.019 -10.651 -5.957 1.00 83.44 94 GLN A N 1
ATOM 774 C CA . GLN A 1 94 ? 2.213 -11.739 -5.403 1.00 83.44 94 GLN A CA 1
ATOM 775 C C . GLN A 1 94 ? 2.252 -11.736 -3.873 1.00 83.44 94 GLN A C 1
ATOM 777 O O . GLN A 1 94 ? 1.218 -11.895 -3.233 1.00 83.44 94 GLN A O 1
ATOM 782 N N . CYS A 1 95 ? 3.415 -11.452 -3.280 1.00 85.81 95 CYS A N 1
ATOM 783 C CA . CYS A 1 95 ? 3.532 -11.320 -1.832 1.00 85.81 95 CYS A CA 1
ATOM 784 C C . CYS A 1 95 ? 2.784 -10.089 -1.300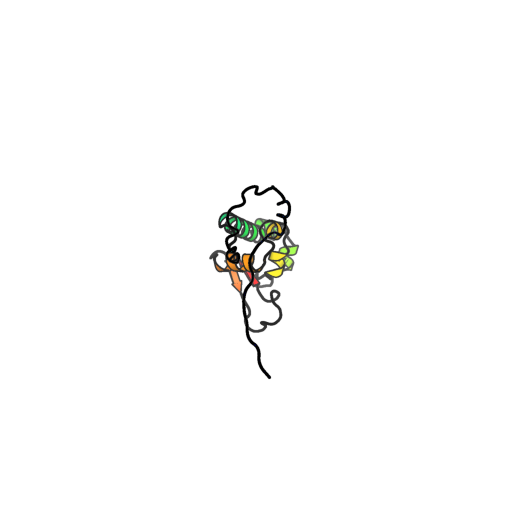 1.00 85.81 95 CYS A C 1
ATOM 786 O O . CYS A 1 95 ? 2.182 -10.156 -0.234 1.00 85.81 95 CYS A O 1
ATOM 788 N N . ILE A 1 96 ? 2.797 -8.969 -2.034 1.00 87.00 96 ILE A N 1
ATOM 789 C CA . ILE A 1 96 ? 2.014 -7.777 -1.672 1.00 87.00 96 ILE A CA 1
ATOM 790 C C . ILE A 1 96 ? 0.523 -8.126 -1.656 1.00 87.00 96 ILE A C 1
ATOM 792 O O . ILE A 1 96 ? -0.157 -7.856 -0.674 1.00 87.00 96 ILE A O 1
ATOM 796 N N . LEU A 1 97 ? 0.026 -8.780 -2.706 1.00 85.81 97 LEU A N 1
ATOM 797 C CA . LEU A 1 97 ? -1.367 -9.212 -2.795 1.00 85.81 97 LEU A CA 1
ATOM 798 C C . LEU A 1 97 ? -1.746 -10.189 -1.681 1.00 85.81 97 LEU A C 1
ATOM 800 O O . LEU A 1 97 ? -2.811 -10.034 -1.102 1.00 85.81 97 LEU A O 1
ATOM 804 N N . ASP A 1 98 ? -0.890 -11.157 -1.355 1.00 85.81 98 ASP A N 1
ATOM 805 C CA . ASP A 1 98 ? -1.118 -12.116 -0.266 1.00 85.81 98 ASP A CA 1
ATOM 806 C C . ASP A 1 98 ? -1.284 -11.415 1.091 1.00 85.81 98 ASP A C 1
ATOM 808 O O . ASP A 1 98 ? -2.243 -11.660 1.826 1.00 85.81 98 ASP A O 1
ATOM 812 N N . VAL A 1 99 ? -0.386 -10.471 1.387 1.00 87.00 99 VAL A N 1
ATOM 813 C CA . VAL A 1 99 ? -0.416 -9.676 2.622 1.00 87.00 99 VAL A CA 1
ATOM 814 C C . VAL A 1 99 ? -1.657 -8.797 2.689 1.00 87.00 99 VAL A C 1
ATOM 816 O O . VAL A 1 99 ? -2.301 -8.711 3.731 1.00 87.00 99 VAL A O 1
ATOM 819 N N . LEU A 1 100 ? -1.998 -8.157 1.575 1.00 86.38 100 LEU A N 1
ATOM 820 C CA . LEU A 1 100 ? -3.168 -7.300 1.477 1.00 86.38 100 LEU A CA 1
ATOM 821 C C . LEU A 1 100 ? -4.473 -8.112 1.566 1.00 86.38 100 LEU A C 1
ATOM 823 O O . LEU A 1 100 ? -5.391 -7.680 2.245 1.00 86.38 100 LEU A O 1
ATOM 827 N N . ARG A 1 101 ? -4.544 -9.314 0.972 1.00 83.75 101 ARG A N 1
ATOM 828 C CA . ARG A 1 101 ? -5.699 -10.231 1.080 1.00 83.75 101 ARG A CA 1
ATOM 829 C C . ARG A 1 101 ? -5.882 -10.773 2.495 1.00 83.75 101 ARG A C 1
ATOM 831 O O . ARG A 1 101 ? -7.005 -11.029 2.911 1.00 83.75 101 ARG A O 1
ATOM 838 N N . SER A 1 102 ? -4.780 -10.969 3.213 1.00 81.50 102 SER A N 1
ATOM 839 C CA . SER A 1 102 ? -4.793 -11.455 4.596 1.00 81.50 102 SER A CA 1
ATOM 840 C C . SER A 1 102 ? -5.107 -10.353 5.614 1.00 81.50 102 SER A C 1
ATOM 842 O O . SER A 1 102 ? -5.383 -10.656 6.772 1.00 81.50 102 SER A O 1
ATOM 844 N N . SER A 1 103 ? -5.037 -9.081 5.214 1.00 80.44 103 SER A N 1
ATOM 845 C CA . SER A 1 103 ? -5.246 -7.932 6.093 1.00 80.44 103 SER A CA 1
ATOM 846 C C . SER A 1 103 ? -6.674 -7.406 5.997 1.00 80.44 103 SER A C 1
ATOM 848 O O . SER A 1 103 ? -7.220 -7.257 4.913 1.00 80.44 103 SER A O 1
ATOM 850 N N . THR A 1 104 ? -7.266 -7.062 7.139 1.00 80.50 104 THR A N 1
ATOM 851 C CA . THR A 1 104 ? -8.598 -6.437 7.232 1.00 80.50 104 THR A CA 1
ATOM 852 C C . THR A 1 104 ? -8.570 -4.908 7.143 1.00 80.50 104 THR A C 1
ATOM 854 O O . THR A 1 104 ? -9.620 -4.280 7.019 1.00 80.50 104 THR A O 1
ATOM 857 N N . VAL A 1 105 ? -7.382 -4.299 7.206 1.00 79.75 105 VAL A N 1
ATOM 858 C CA . VAL A 1 105 ? -7.193 -2.833 7.172 1.00 79.75 105 VAL A CA 1
ATOM 859 C C . VAL A 1 105 ? -7.298 -2.278 5.747 1.00 79.75 105 VAL A C 1
ATOM 861 O O . VAL A 1 105 ? -7.495 -1.084 5.536 1.00 79.75 105 VAL A O 1
ATOM 864 N N . VAL A 1 106 ? -7.149 -3.143 4.748 1.00 84.25 106 VAL A N 1
ATOM 865 C CA . VAL A 1 106 ? -7.016 -2.759 3.345 1.00 84.25 106 VAL A CA 1
ATOM 866 C C . VAL A 1 106 ? -8.035 -3.503 2.494 1.00 84.25 106 VAL A C 1
ATOM 868 O O . VAL A 1 106 ? -8.257 -4.696 2.673 1.00 84.25 106 VAL A O 1
ATOM 871 N N . GLU A 1 107 ? -8.640 -2.803 1.544 1.00 84.69 107 GLU A N 1
ATOM 872 C CA . GLU A 1 107 ? -9.541 -3.386 0.560 1.00 84.69 107 GLU A CA 1
ATOM 873 C C . GLU A 1 107 ? -8.785 -3.628 -0.748 1.00 84.69 107 GLU A C 1
ATOM 875 O O . GLU A 1 107 ? -8.143 -2.725 -1.298 1.00 84.69 107 GLU A O 1
ATOM 880 N N . LEU A 1 108 ? -8.873 -4.856 -1.261 1.00 85.19 108 LEU A N 1
ATOM 881 C CA . LEU A 1 108 ? -8.360 -5.229 -2.573 1.00 85.19 108 LEU A CA 1
ATOM 882 C C . LEU A 1 108 ? -9.508 -5.516 -3.529 1.00 85.19 108 LEU A C 1
ATOM 884 O O . LEU A 1 108 ? -10.323 -6.403 -3.286 1.00 85.19 108 LEU A O 1
ATOM 888 N N . MET A 1 109 ? -9.505 -4.817 -4.659 1.00 82.88 109 MET A N 1
ATOM 889 C CA . MET A 1 109 ? -10.415 -5.071 -5.765 1.00 82.88 109 MET A CA 1
ATOM 890 C C . MET A 1 109 ? -9.643 -5.714 -6.916 1.00 82.88 109 MET A C 1
ATOM 892 O O . MET A 1 109 ? -8.660 -5.159 -7.415 1.00 82.88 109 MET A O 1
ATOM 896 N N . GLU A 1 110 ? -10.087 -6.901 -7.319 1.00 78.56 110 GLU A N 1
ATOM 897 C CA . GLU A 1 110 ? -9.536 -7.658 -8.438 1.00 78.56 110 GLU A CA 1
ATOM 898 C C . GLU A 1 110 ? -10.618 -7.758 -9.513 1.00 78.56 110 GLU A C 1
ATOM 900 O O . GLU A 1 110 ? -11.596 -8.485 -9.351 1.00 78.56 110 GLU A O 1
ATOM 905 N N . ASP A 1 111 ? -10.483 -6.965 -10.578 1.00 69.56 111 ASP A N 1
ATOM 906 C CA . ASP A 1 111 ? -11.414 -7.025 -11.702 1.00 69.56 111 ASP A CA 1
ATOM 907 C C . ASP A 1 111 ? -11.170 -8.314 -12.499 1.00 69.56 111 ASP A C 1
ATOM 909 O O . ASP A 1 111 ? -10.103 -8.517 -13.085 1.00 69.56 111 ASP A O 1
ATOM 913 N N . GLN A 1 112 ? -12.154 -9.213 -12.470 1.00 60.12 112 GLN A N 1
ATOM 914 C CA . GLN A 1 112 ? -12.061 -10.552 -13.052 1.00 60.12 112 GLN A CA 1
ATOM 915 C C . GLN A 1 112 ? -12.230 -10.548 -14.586 1.00 60.12 112 GLN A C 1
ATOM 917 O O . GLN A 1 112 ? -12.044 -11.582 -15.223 1.00 60.12 112 GLN A O 1
ATOM 922 N N . GLN A 1 113 ? -12.574 -9.414 -15.213 1.00 54.91 113 GLN A N 1
ATOM 923 C CA . GLN A 1 113 ? -12.953 -9.380 -16.631 1.00 54.91 113 GLN A CA 1
ATOM 924 C C . GLN A 1 113 ? -11.778 -9.319 -17.616 1.00 54.91 113 GLN A C 1
ATOM 926 O O . GLN A 1 113 ? -11.987 -9.520 -18.812 1.00 54.91 113 GLN A O 1
ATOM 931 N N . MET A 1 114 ? -10.541 -9.106 -17.162 1.00 49.78 114 MET A N 1
ATOM 932 C CA . MET A 1 114 ? -9.386 -9.029 -18.062 1.00 49.78 114 MET A CA 1
ATOM 933 C C . MET A 1 114 ? -8.161 -9.751 -17.491 1.00 49.78 114 MET A C 1
ATOM 935 O O . MET A 1 114 ? -7.160 -9.145 -17.116 1.00 49.78 114 MET A O 1
ATOM 939 N N . GLU A 1 115 ? -8.220 -11.084 -17.475 1.00 53.62 115 GLU A N 1
ATOM 940 C CA . GLU A 1 115 ? -7.162 -11.970 -16.957 1.00 53.62 115 GLU A CA 1
ATOM 941 C C . GLU A 1 115 ? -5.853 -11.947 -17.790 1.00 53.62 115 GLU A C 1
ATOM 943 O O . GLU A 1 115 ? -4.862 -12.579 -17.432 1.00 53.62 115 GLU A O 1
ATOM 948 N N . SER A 1 116 ? -5.800 -11.189 -18.895 1.00 56.62 116 SER A N 1
ATOM 949 C CA . SER A 1 116 ? -4.626 -11.130 -19.785 1.00 56.62 116 SER A CA 1
ATOM 950 C C . SER A 1 116 ? -3.574 -10.060 -19.452 1.00 56.62 116 SER A C 1
ATOM 952 O O . SER A 1 116 ? -2.466 -10.157 -19.974 1.00 56.62 116 SER A O 1
ATOM 954 N N . LEU A 1 117 ? -3.832 -9.072 -18.579 1.00 55.06 117 LEU A N 1
ATOM 955 C CA . LEU A 1 117 ? -2.814 -8.074 -18.186 1.00 55.06 117 LEU A CA 1
ATOM 956 C C . LEU A 1 117 ? -2.571 -8.092 -16.669 1.00 55.06 117 LEU A C 1
ATOM 958 O O . LEU A 1 117 ? -3.222 -7.413 -15.882 1.00 55.06 117 LEU A O 1
ATOM 962 N N . HIS A 1 118 ? -1.570 -8.884 -16.291 1.00 58.66 118 HIS A N 1
ATOM 963 C CA . HIS A 1 118 ? -1.307 -9.515 -14.991 1.00 58.66 118 HIS A CA 1
ATOM 964 C C . HIS A 1 118 ? -1.149 -8.630 -13.729 1.00 58.66 118 HIS A C 1
ATOM 966 O O . HIS A 1 118 ? -0.809 -9.159 -12.672 1.00 58.66 118 HIS A O 1
ATOM 972 N N . LEU A 1 119 ? -1.367 -7.310 -13.773 1.00 57.78 119 LEU A N 1
ATOM 973 C CA . LEU A 1 119 ? -1.254 -6.478 -12.561 1.00 57.78 119 LEU A CA 1
ATOM 974 C C . LEU A 1 119 ? -1.919 -5.096 -12.627 1.00 57.78 119 LEU A C 1
ATOM 976 O O . LEU A 1 119 ? -2.209 -4.505 -11.587 1.00 57.78 119 LEU A O 1
ATOM 980 N N . GLY A 1 120 ? -2.161 -4.570 -13.829 1.00 54.91 120 GLY A N 1
ATOM 981 C CA . GLY A 1 120 ? -2.669 -3.206 -14.019 1.00 54.91 120 GLY A CA 1
ATOM 982 C C . GLY A 1 120 ? -4.100 -2.980 -13.521 1.00 54.91 120 GLY A C 1
ATOM 983 O O . GLY A 1 120 ? -4.488 -1.838 -13.305 1.00 54.91 120 GLY A O 1
ATOM 984 N N . THR A 1 121 ? -4.868 -4.049 -13.307 1.00 65.81 121 THR A N 1
ATOM 985 C CA . THR A 1 121 ? -6.294 -3.998 -12.951 1.00 65.81 121 THR A CA 1
ATOM 986 C C . THR A 1 121 ? -6.574 -4.189 -11.461 1.00 65.81 121 THR A C 1
ATOM 988 O O . THR A 1 121 ? -7.707 -4.000 -11.027 1.00 65.81 121 THR A O 1
ATOM 991 N N . LYS A 1 122 ? -5.565 -4.538 -10.651 1.00 78.81 122 LYS A N 1
ATOM 992 C CA . LYS A 1 122 ? -5.747 -4.719 -9.203 1.00 78.81 122 LYS A CA 1
ATOM 993 C C . LYS A 1 122 ? -5.663 -3.374 -8.502 1.00 78.81 122 LYS A C 1
ATOM 995 O O . LYS A 1 122 ? -4.675 -2.655 -8.679 1.00 78.81 122 LYS A O 1
ATOM 1000 N N . ARG A 1 123 ? -6.666 -3.041 -7.692 1.00 83.56 123 ARG A N 1
ATOM 1001 C CA . ARG A 1 123 ? -6.754 -1.757 -6.986 1.00 83.56 123 ARG A CA 1
ATOM 1002 C C . ARG A 1 123 ? -6.760 -1.961 -5.476 1.00 83.56 123 ARG A C 1
ATOM 1004 O O . ARG A 1 123 ? -7.318 -2.934 -4.981 1.00 83.56 123 ARG A O 1
ATOM 1011 N N . LEU A 1 124 ? -6.126 -1.033 -4.772 1.00 85.94 124 LEU A N 1
ATOM 1012 C CA . LEU A 1 124 ? -5.979 -0.994 -3.323 1.00 85.94 124 LEU A CA 1
ATOM 1013 C C . LEU A 1 124 ? -6.645 0.263 -2.756 1.00 85.94 124 LEU A C 1
ATOM 1015 O O . LEU A 1 124 ? -6.464 1.351 -3.309 1.00 85.94 124 LEU A O 1
ATOM 1019 N N . ARG A 1 125 ? -7.336 0.111 -1.627 1.00 85.50 125 ARG A N 1
ATOM 1020 C CA . ARG A 1 125 ? -7.897 1.196 -0.812 1.00 85.50 125 ARG A CA 1
ATOM 1021 C C . ARG A 1 125 ? -7.704 0.895 0.681 1.00 85.50 125 ARG A C 1
ATOM 1023 O O . ARG A 1 125 ? -7.607 -0.267 1.061 1.00 85.50 125 ARG A O 1
ATOM 1030 N N . ILE A 1 126 ? -7.601 1.927 1.518 1.00 82.50 126 ILE A N 1
ATOM 1031 C CA . ILE A 1 126 ? -7.640 1.786 2.986 1.00 82.50 126 ILE A CA 1
ATOM 1032 C C . ILE A 1 126 ? -9.097 1.830 3.457 1.00 82.50 126 ILE A C 1
ATOM 1034 O O . ILE A 1 126 ? -9.853 2.669 2.964 1.00 82.50 126 ILE A O 1
ATOM 1038 N N . ASN A 1 127 ? -9.454 0.919 4.368 1.00 73.56 127 ASN A N 1
ATOM 1039 C CA . ASN A 1 127 ? -10.783 0.798 4.981 1.00 73.56 127 ASN A CA 1
ATOM 1040 C C . ASN A 1 127 ? -11.082 1.969 5.935 1.00 73.56 127 ASN A C 1
ATOM 1042 O O . ASN A 1 127 ? -10.142 2.393 6.648 1.00 73.56 127 ASN A O 1
#

Foldseek 3Di:
DDDDDDDDDDDDDDDDDDPPDPPDDDDPDPPDPPPLDQDVVLLVVLVVVVCVCPPP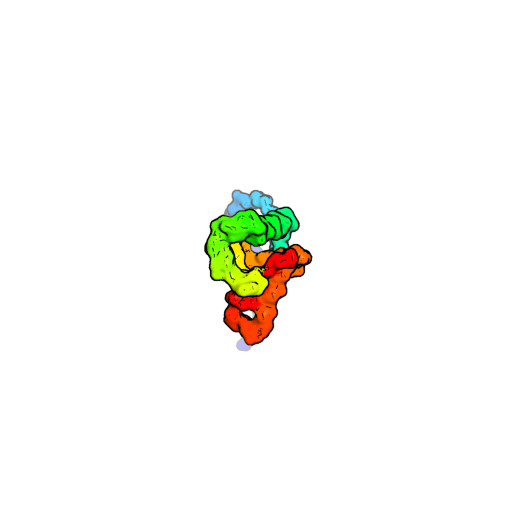VNCVVCVPQVVQADPVRKHFLVVSLPDPSNCVSDNDSVSVVVSQVVDPQKDWDDDPPCVPPPGRRIIIHGD